Protein AF-A0A2M7UUD2-F1 (afdb_monomer)

Mean predicted aligned error: 10.63 Å

Solvent-accessible surface area (backbone atoms only — not comparable to full-atom values): 4227 Å² total; per-residue (Å²): 131,86,78,79,75,77,67,87,72,88,76,91,84,87,79,92,72,61,92,88,43,57,65,61,50,52,54,50,48,52,52,48,30,61,77,66,65,37,59,90,77,58,85,77,86,84,72,100,60,85,80,76,75,76,76,79,75,130

Secondary structure (DSSP, 8-state):
------------------TT-HHHHHHHHHHHHHHTTGGGT-----------------

Foldseek 3Di:
DDPPPVPVDQDDDDDDDDPPCQVVVQVVVVVVCVVVVVCVRQVDDDRPDDPPPPPPPD

Radius of gyration: 16.74 Å; Cα contacts (8 Å, |Δi|>4): 12; chains: 1; bounding box: 37×40×45 Å

Organism: NCBI:txid1974682

Sequence (58 aa):
MPKQQTAQERNWYVLHTYSGYEDAVAKSLKQRIDSLSMEDKIFNVLVPKEKKIKIKNG

InterPro domains:
  IPR006645 NusG-like, N-terminal [PF02357] (11-58)
  IPR036735 NusG, N-terminal domain superfamily [G3DSA:3.30.70.940] (5-58)
  IPR036735 NusG, N-terminal domain superfamily [SSF82679] (10-58)
  IPR043425 NusG-like [PTHR30265] (4-58)

pLDDT: mean 74.04, std 13.89, range [43.91, 89.62]

Structure (mmCIF, N/CA/C/O backbone):
data_AF-A0A2M7UUD2-F1
#
_entry.id   AF-A0A2M7UUD2-F1
#
loop_
_atom_site.group_PDB
_atom_site.id
_atom_site.type_symbol
_atom_site.label_atom_id
_atom_site.label_alt_id
_atom_site.label_comp_id
_atom_site.label_asym_id
_atom_site.label_entity_id
_atom_site.label_seq_id
_atom_site.pdbx_PDB_ins_code
_atom_site.Cartn_x
_atom_site.Cartn_y
_atom_site.Cartn_z
_atom_site.occupancy
_atom_site.B_iso_or_equiv
_atom_site.auth_seq_id
_atom_site.auth_comp_id
_atom_site.auth_asym_id
_atom_site.auth_atom_id
_atom_site.pdbx_PDB_model_num
ATOM 1 N N . MET A 1 1 ? -28.543 20.581 21.384 1.00 47.44 1 MET A N 1
ATOM 2 C CA . MET A 1 1 ? -27.117 20.264 21.147 1.00 47.44 1 MET A CA 1
ATOM 3 C C . MET A 1 1 ? -27.052 19.297 19.973 1.00 47.44 1 MET A C 1
ATOM 5 O O . MET A 1 1 ? -27.576 18.195 20.120 1.00 47.44 1 MET A O 1
ATOM 9 N N . PRO A 1 2 ? -26.547 19.694 18.794 1.00 51.28 2 PRO A N 1
ATOM 10 C CA . PRO A 1 2 ? -26.456 18.778 17.665 1.00 51.28 2 PRO A CA 1
ATOM 11 C C . PRO A 1 2 ? -25.386 17.732 17.986 1.00 51.28 2 PRO A C 1
ATOM 13 O O . PRO A 1 2 ? -24.221 18.062 18.193 1.00 51.28 2 PRO A O 1
ATOM 16 N N . LYS A 1 3 ? -25.801 16.468 18.098 1.00 49.81 3 LYS A N 1
ATOM 17 C CA . LYS A 1 3 ? -24.881 15.333 18.168 1.00 49.81 3 LYS A CA 1
ATOM 18 C C . LYS A 1 3 ? -24.077 15.351 16.871 1.00 49.81 3 LYS A C 1
ATOM 20 O O . LYS A 1 3 ? -24.657 15.119 15.815 1.00 49.81 3 LYS A O 1
ATOM 25 N N . GLN A 1 4 ? -22.781 15.657 16.948 1.00 59.41 4 GLN A N 1
ATOM 26 C CA . GLN A 1 4 ? -21.846 15.394 15.858 1.00 59.41 4 GLN A CA 1
ATOM 27 C C . GLN A 1 4 ? -21.925 13.899 15.565 1.00 59.41 4 GLN A C 1
ATOM 29 O O . GLN A 1 4 ? -21.345 13.077 16.270 1.00 59.41 4 GLN A O 1
ATOM 34 N N . GLN A 1 5 ? -22.712 13.545 14.554 1.00 54.91 5 GLN A N 1
ATOM 35 C CA . GLN A 1 5 ? -22.577 12.271 13.885 1.00 54.91 5 GLN A CA 1
ATOM 36 C C . GLN A 1 5 ? -21.197 12.327 13.243 1.00 54.91 5 GLN A C 1
ATOM 38 O O . GLN A 1 5 ? -21.016 12.946 12.199 1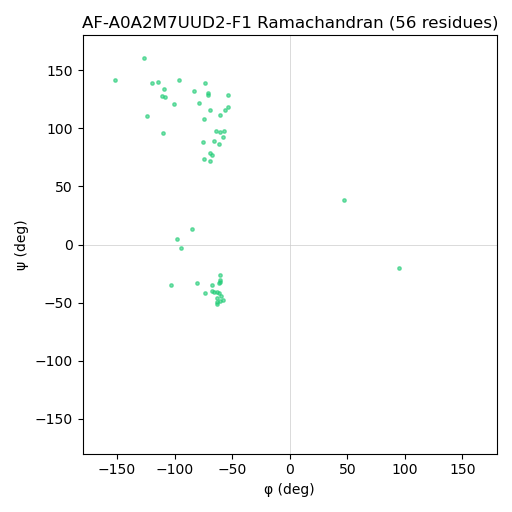.00 54.91 5 GLN A O 1
ATOM 43 N N . THR A 1 6 ? -20.199 11.744 13.901 1.00 57.59 6 THR A N 1
ATOM 44 C CA . THR A 1 6 ? -18.954 11.374 13.239 1.00 57.59 6 THR A CA 1
ATOM 45 C C . THR A 1 6 ? -19.321 10.253 12.281 1.00 57.59 6 THR A C 1
ATOM 47 O O . THR A 1 6 ? -19.166 9.074 12.592 1.00 57.59 6 THR A O 1
ATOM 50 N N . ALA A 1 7 ? -19.925 10.614 11.149 1.00 59.81 7 ALA A N 1
ATOM 51 C CA . ALA A 1 7 ? -19.967 9.730 10.009 1.00 59.81 7 ALA A CA 1
ATOM 52 C C . ALA A 1 7 ? -18.504 9.361 9.762 1.00 59.81 7 ALA A C 1
ATOM 54 O O . ALA A 1 7 ? -17.655 10.237 9.603 1.00 59.81 7 ALA A O 1
ATOM 55 N N . GLN A 1 8 ? -18.186 8.075 9.878 1.00 62.81 8 GLN A N 1
ATOM 56 C CA . GLN A 1 8 ? -16.862 7.544 9.591 1.00 62.81 8 GLN A CA 1
ATOM 57 C C . GLN A 1 8 ? -16.670 7.659 8.070 1.00 62.81 8 GLN A C 1
ATOM 59 O O . GLN A 1 8 ? -16.831 6.693 7.325 1.00 62.81 8 GLN A O 1
ATOM 64 N N . GLU A 1 9 ? -16.484 8.886 7.585 1.00 70.06 9 GLU A N 1
ATOM 65 C CA . GLU A 1 9 ? -16.437 9.195 6.166 1.00 70.06 9 GLU A CA 1
ATOM 66 C C . GLU A 1 9 ? -15.144 8.635 5.587 1.00 70.06 9 GLU A C 1
ATOM 68 O O . GLU A 1 9 ? -14.042 8.825 6.112 1.00 70.06 9 GLU A O 1
ATOM 73 N N . ARG A 1 10 ? -15.295 7.876 4.503 1.00 75.94 10 ARG A N 1
ATOM 74 C CA . ARG A 1 10 ? -14.170 7.292 3.786 1.00 75.94 10 ARG A CA 1
ATOM 75 C C . ARG A 1 10 ? -13.488 8.396 2.999 1.00 75.94 10 ARG A C 1
ATOM 77 O O . ARG A 1 10 ? -14.009 8.845 1.983 1.00 75.94 10 ARG A O 1
ATOM 84 N N . ASN A 1 11 ? -12.310 8.786 3.458 1.00 82.88 11 ASN A N 1
ATOM 85 C CA . ASN A 1 11 ? -11.486 9.765 2.771 1.00 82.88 11 ASN A CA 1
ATOM 86 C C . ASN A 1 11 ? -10.450 9.073 1.889 1.00 82.88 11 ASN A C 1
ATOM 88 O O . ASN A 1 11 ? -9.879 8.042 2.253 1.00 82.88 11 ASN A O 1
ATOM 92 N N . TRP A 1 12 ? -10.204 9.659 0.720 1.00 84.25 12 TRP A N 1
ATOM 93 C CA . TRP A 1 12 ? -9.109 9.246 -0.146 1.00 84.25 12 TRP A CA 1
ATOM 94 C C . TRP A 1 12 ? -7.815 9.905 0.317 1.00 84.25 12 TRP A C 1
ATOM 96 O O . TRP A 1 12 ? -7.764 11.114 0.533 1.00 84.25 12 TRP A O 1
ATOM 106 N N . TYR A 1 13 ? -6.763 9.102 0.428 1.00 85.25 13 TYR A N 1
ATOM 107 C CA . TYR A 1 13 ? -5.425 9.563 0.773 1.00 85.25 13 TYR A CA 1
ATOM 108 C C . TYR A 1 13 ? -4.464 9.211 -0.357 1.00 85.25 13 TYR A C 1
ATOM 110 O O . TYR A 1 13 ? -4.525 8.116 -0.918 1.00 85.25 13 TYR A O 1
ATOM 118 N N . VAL A 1 14 ? -3.568 10.143 -0.677 1.00 85.75 14 VAL A N 1
ATOM 119 C CA . VAL A 1 14 ? -2.509 9.951 -1.670 1.00 85.75 14 VAL A CA 1
ATOM 120 C C . VAL A 1 14 ? -1.176 9.872 -0.942 1.00 85.75 14 VAL A C 1
ATOM 122 O O . VAL A 1 14 ? -0.888 10.676 -0.058 1.00 85.75 14 VAL A O 1
ATOM 125 N N . LEU A 1 15 ? -0.361 8.892 -1.318 1.00 82.62 15 LEU A N 1
ATOM 126 C CA . LEU A 1 15 ? 0.991 8.710 -0.806 1.00 82.62 15 LEU A CA 1
ATOM 127 C C . LEU A 1 15 ? 1.977 9.013 -1.928 1.00 82.62 15 LEU A C 1
ATOM 129 O O . LEU A 1 15 ? 1.881 8.446 -3.016 1.00 82.62 15 LEU A O 1
ATOM 133 N N . HIS A 1 16 ? 2.944 9.883 -1.652 1.00 82.12 16 HIS A N 1
ATOM 134 C CA . HIS A 1 16 ? 4.071 10.082 -2.552 1.00 82.12 16 HIS A CA 1
ATOM 135 C C . HIS A 1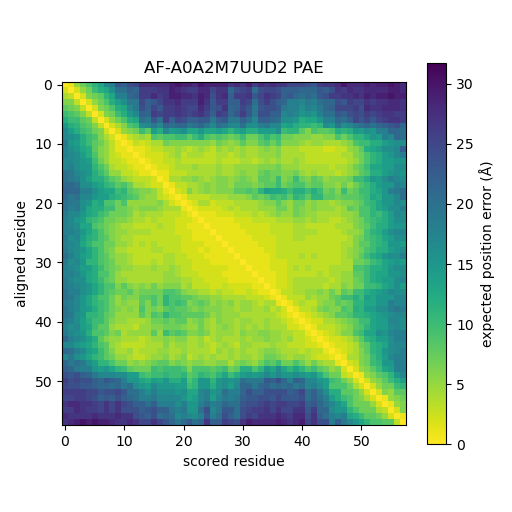 16 ? 5.067 8.945 -2.364 1.00 82.12 16 HIS A C 1
ATOM 137 O O . HIS A 1 16 ? 5.575 8.717 -1.267 1.00 82.12 16 HIS A O 1
ATOM 143 N N . THR A 1 17 ? 5.340 8.226 -3.446 1.00 79.75 17 THR A N 1
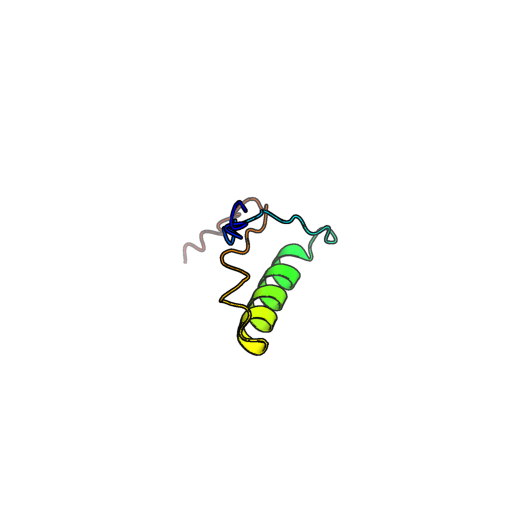ATOM 144 C CA . THR A 1 17 ? 6.330 7.150 -3.464 1.00 79.75 17 THR A CA 1
ATOM 145 C C . THR A 1 17 ? 7.319 7.390 -4.594 1.00 79.75 17 THR A C 1
ATOM 147 O O . THR A 1 17 ? 7.047 8.151 -5.524 1.00 79.75 17 THR A O 1
ATOM 150 N N . TYR A 1 18 ? 8.484 6.759 -4.504 1.00 81.50 18 TYR A N 1
ATOM 151 C CA . TYR A 1 18 ? 9.472 6.825 -5.569 1.00 81.50 18 TYR A CA 1
ATOM 152 C C . TYR A 1 18 ? 9.038 5.980 -6.772 1.00 81.50 18 TYR A C 1
ATOM 154 O O . TYR A 1 18 ? 8.557 4.853 -6.625 1.00 81.50 18 TYR A O 1
ATOM 162 N N . SER A 1 19 ? 9.267 6.522 -7.969 1.00 73.69 19 SER A N 1
ATOM 163 C CA . SER A 1 19 ? 8.996 5.847 -9.240 1.00 73.69 19 SER A CA 1
ATOM 164 C C . SER A 1 19 ? 9.677 4.472 -9.289 1.00 73.69 19 SER A C 1
ATOM 166 O O . SER A 1 19 ? 10.861 4.343 -8.978 1.00 73.69 19 SER A O 1
ATOM 168 N N . GLY A 1 20 ? 8.910 3.431 -9.628 1.00 77.81 20 GLY A N 1
ATOM 169 C CA . GLY A 1 20 ? 9.372 2.037 -9.695 1.00 77.81 20 GLY A CA 1
ATOM 170 C C . GLY A 1 20 ? 9.129 1.201 -8.433 1.00 77.81 20 GLY A C 1
ATOM 171 O O . GLY A 1 20 ? 9.040 -0.023 -8.530 1.00 77.81 20 GLY A O 1
ATOM 172 N N . TYR A 1 21 ? 8.922 1.825 -7.270 1.00 82.62 21 TYR A N 1
ATOM 173 C CA . TYR A 1 21 ? 8.677 1.105 -6.010 1.00 82.62 21 TYR A CA 1
ATOM 174 C C . TYR A 1 21 ? 7.199 0.916 -5.674 1.00 82.62 21 TYR A C 1
ATOM 176 O O . TYR A 1 21 ? 6.875 0.238 -4.703 1.00 82.62 21 TYR A O 1
ATOM 184 N N . GLU A 1 22 ? 6.284 1.448 -6.480 1.00 81.06 22 GLU A N 1
ATOM 185 C CA . GLU A 1 22 ? 4.862 1.511 -6.129 1.00 81.06 22 GLU A CA 1
ATOM 186 C C . GLU A 1 22 ? 4.228 0.119 -5.902 1.00 81.06 22 GLU A C 1
ATOM 188 O O . GLU A 1 22 ? 3.347 -0.015 -5.059 1.00 81.06 22 GLU A O 1
ATOM 193 N N . ASP A 1 23 ? 4.708 -0.943 -6.576 1.00 81.88 23 ASP A N 1
ATOM 194 C CA . ASP A 1 23 ? 4.203 -2.319 -6.354 1.00 81.88 23 ASP A CA 1
ATOM 195 C C . ASP A 1 23 ? 4.703 -2.895 -5.032 1.00 81.88 23 ASP A C 1
ATOM 197 O O . ASP A 1 23 ? 3.952 -3.542 -4.301 1.00 81.88 23 ASP A O 1
ATOM 201 N N . ALA A 1 24 ? 5.977 -2.657 -4.713 1.00 85.62 24 ALA A N 1
ATOM 202 C CA . ALA A 1 24 ? 6.561 -3.078 -3.448 1.00 85.62 24 ALA A CA 1
ATOM 203 C C . ALA A 1 24 ? 5.905 -2.326 -2.282 1.00 85.62 24 ALA A C 1
ATOM 205 O O . ALA A 1 24 ? 5.566 -2.935 -1.264 1.00 85.62 24 ALA A O 1
ATOM 206 N N . VAL A 1 25 ? 5.647 -1.026 -2.457 1.00 86.00 25 VAL A N 1
ATOM 207 C CA . VAL A 1 25 ? 4.931 -0.206 -1.477 1.00 86.00 25 VAL A CA 1
ATOM 208 C C . VAL A 1 25 ? 3.512 -0.726 -1.297 1.00 86.00 25 VAL A C 1
ATOM 210 O O . VAL A 1 25 ? 3.137 -1.010 -0.169 1.00 86.00 25 VAL A O 1
ATOM 213 N N . ALA A 1 26 ? 2.750 -0.968 -2.363 1.00 85.19 26 ALA A N 1
ATOM 214 C CA . ALA A 1 26 ? 1.390 -1.492 -2.233 1.00 85.19 26 ALA A CA 1
ATOM 215 C C . ALA A 1 26 ? 1.334 -2.873 -1.568 1.00 85.19 26 ALA A C 1
ATOM 217 O O . ALA A 1 26 ? 0.490 -3.111 -0.700 1.00 85.19 26 ALA A O 1
ATOM 218 N N . LYS A 1 27 ? 2.261 -3.774 -1.918 1.00 87.75 27 LYS A N 1
ATOM 219 C CA . LYS A 1 27 ? 2.369 -5.095 -1.285 1.00 87.75 27 LYS A CA 1
ATOM 220 C C . LYS A 1 27 ? 2.711 -4.980 0.201 1.00 87.75 27 LYS A C 1
ATOM 222 O O . LYS A 1 27 ? 2.070 -5.636 1.019 1.00 87.75 27 LYS A O 1
ATOM 227 N N . SER A 1 28 ? 3.687 -4.144 0.550 1.00 87.81 28 SER A N 1
ATOM 228 C CA . SER A 1 28 ? 4.074 -3.926 1.948 1.00 87.81 28 SER A CA 1
ATOM 229 C C . SER A 1 28 ? 2.977 -3.225 2.750 1.00 87.81 28 SER A C 1
ATOM 231 O O . SER A 1 28 ? 2.770 -3.578 3.908 1.00 87.81 28 SER A O 1
ATOM 233 N N . LEU A 1 29 ? 2.222 -2.304 2.134 1.00 87.19 29 LEU A N 1
ATOM 234 C CA . LEU A 1 29 ? 1.052 -1.677 2.744 1.00 87.19 29 LEU A CA 1
ATOM 235 C C . LEU A 1 29 ? 0.012 -2.741 3.083 1.00 87.19 29 LEU A C 1
ATOM 237 O O . LEU A 1 29 ? -0.430 -2.806 4.222 1.00 87.19 29 LEU A O 1
ATOM 241 N N . LYS A 1 30 ? -0.311 -3.625 2.131 1.00 87.25 30 LYS A N 1
ATOM 242 C CA . LYS A 1 30 ? -1.267 -4.717 2.347 1.00 87.25 30 LYS A CA 1
ATOM 243 C C . LYS A 1 30 ? -0.823 -5.658 3.469 1.00 87.25 30 LYS A C 1
ATOM 245 O O . LYS A 1 30 ? -1.621 -5.976 4.339 1.00 87.25 30 LYS A O 1
ATOM 250 N N . GLN A 1 31 ? 0.455 -6.04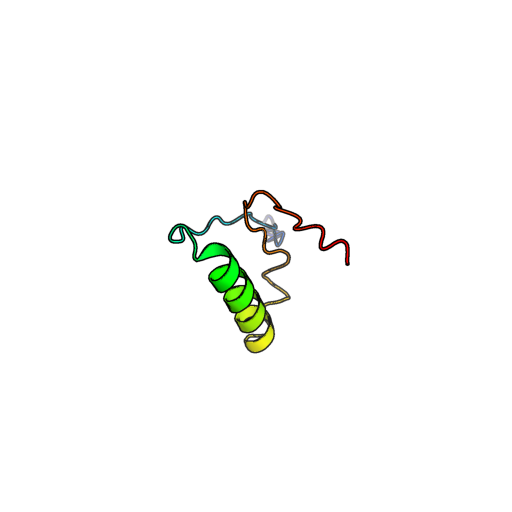2 3.491 1.00 89.56 31 GLN A N 1
ATOM 251 C CA . GLN A 1 31 ? 1.010 -6.868 4.570 1.00 89.56 31 GLN A CA 1
ATOM 252 C C . GLN A 1 31 ? 0.961 -6.170 5.932 1.00 89.56 31 GLN A C 1
ATOM 254 O O . GLN A 1 31 ? 0.661 -6.808 6.937 1.00 89.56 31 GLN A O 1
ATOM 259 N N . ARG A 1 32 ? 1.256 -4.867 5.984 1.00 88.00 32 ARG A N 1
ATOM 260 C CA . ARG A 1 32 ? 1.171 -4.082 7.221 1.00 88.00 32 ARG A CA 1
ATOM 261 C C . ARG A 1 32 ? -0.266 -3.925 7.698 1.00 88.00 32 ARG A C 1
ATOM 263 O O . ARG A 1 32 ? -0.487 -4.019 8.895 1.00 88.00 32 ARG A O 1
ATOM 270 N N . ILE A 1 33 ? -1.210 -3.704 6.785 1.00 87.88 33 ILE A N 1
ATOM 271 C CA . ILE A 1 33 ? -2.642 -3.610 7.093 1.00 87.88 33 ILE A CA 1
ATOM 272 C C . ILE A 1 33 ? -3.120 -4.895 7.763 1.00 87.88 33 ILE A C 1
ATOM 274 O O . ILE A 1 33 ? -3.738 -4.815 8.818 1.00 87.88 33 ILE A O 1
ATOM 278 N N . ASP A 1 34 ? -2.765 -6.043 7.192 1.00 87.38 34 ASP A N 1
ATOM 279 C CA . ASP A 1 34 ? -3.085 -7.366 7.733 1.00 87.38 34 ASP A CA 1
ATOM 280 C C . ASP A 1 34 ? -2.415 -7.584 9.106 1.00 87.38 34 ASP A C 1
ATOM 282 O O . ASP A 1 34 ? -3.079 -7.814 10.116 1.00 87.38 34 ASP A O 1
ATOM 286 N N . SER A 1 35 ? -1.101 -7.339 9.194 1.00 89.62 35 SER A N 1
ATOM 287 C CA . SER A 1 35 ? -0.325 -7.507 10.439 1.00 89.62 35 SER A CA 1
ATOM 288 C C . SER A 1 35 ? -0.800 -6.615 11.593 1.00 89.62 35 SER A C 1
ATOM 290 O O . SER A 1 35 ? -0.665 -6.986 12.755 1.00 89.62 35 SER A O 1
ATOM 292 N N . LEU A 1 36 ? -1.302 -5.416 11.287 1.00 86.75 36 LEU A N 1
ATOM 293 C CA . LEU A 1 36 ? -1.797 -4.443 12.268 1.00 86.75 36 LEU A CA 1
ATOM 294 C C . LEU A 1 36 ? -3.325 -4.493 12.422 1.00 86.75 36 LEU A C 1
ATOM 296 O O . LEU A 1 36 ? -3.885 -3.639 13.111 1.00 86.75 36 LEU A O 1
ATOM 300 N N . SER A 1 37 ? -3.998 -5.435 11.750 1.00 85.56 37 SER A N 1
ATOM 301 C CA . SER A 1 37 ? -5.461 -5.542 11.677 1.00 85.56 37 SER A CA 1
ATOM 302 C C . SER A 1 37 ? -6.152 -4.204 11.360 1.00 85.56 37 SER A C 1
ATOM 304 O O . SER A 1 37 ? -7.210 -3.877 11.894 1.00 85.56 37 SER A O 1
ATOM 306 N N . MET A 1 38 ?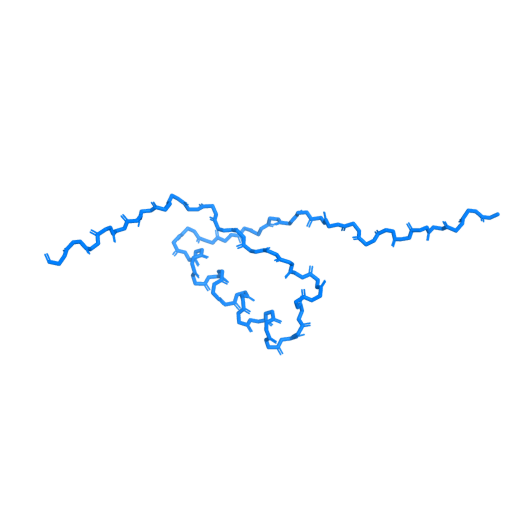 -5.548 -3.399 10.479 1.00 82.19 38 MET A N 1
ATOM 307 C CA . MET A 1 38 ? -6.059 -2.086 10.053 1.00 82.19 38 MET A CA 1
ATOM 308 C C . MET A 1 38 ? -7.076 -2.177 8.905 1.00 82.19 38 MET A C 1
ATOM 310 O O . MET A 1 38 ? -7.401 -1.162 8.286 1.00 82.19 38 MET A O 1
ATOM 314 N N . GLU A 1 39 ? -7.586 -3.373 8.618 1.00 80.50 39 GLU A N 1
ATOM 315 C CA . GLU A 1 39 ? -8.591 -3.633 7.577 1.00 80.50 39 GLU A CA 1
ATOM 316 C C . GLU A 1 39 ? -9.905 -2.868 7.814 1.00 80.50 39 GLU A C 1
ATOM 318 O O . GLU A 1 39 ? -10.595 -2.512 6.863 1.00 80.50 39 GLU A O 1
ATOM 323 N N . ASP A 1 40 ? -10.205 -2.537 9.075 1.00 81.06 40 ASP A N 1
ATO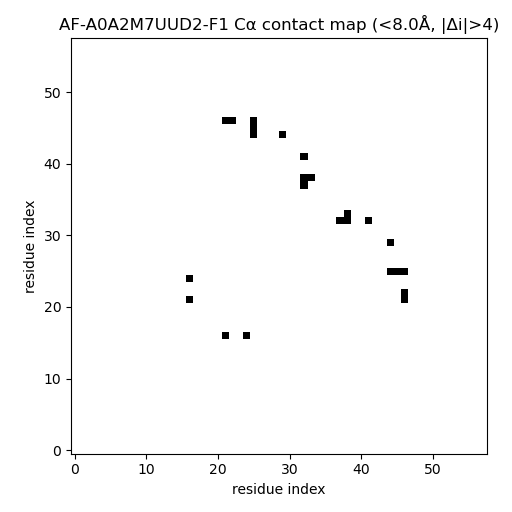M 324 C CA . ASP A 1 40 ? -11.317 -1.661 9.481 1.00 81.06 40 ASP A CA 1
ATOM 325 C C . ASP A 1 40 ? -11.192 -0.235 8.913 1.00 81.06 40 ASP A C 1
ATOM 327 O O . ASP A 1 40 ? -12.195 0.403 8.592 1.00 81.06 40 ASP A O 1
ATOM 331 N N . LYS A 1 41 ? -9.957 0.262 8.764 1.00 79.31 41 LYS A N 1
ATOM 332 C CA . LYS A 1 41 ? -9.672 1.656 8.389 1.00 79.31 41 LYS A CA 1
ATOM 333 C C . LYS A 1 41 ? -9.254 1.806 6.935 1.00 79.31 41 LYS A C 1
ATOM 335 O O . LYS A 1 41 ? -9.549 2.829 6.318 1.00 79.31 41 LYS A O 1
ATOM 340 N N . ILE A 1 42 ? -8.531 0.824 6.395 1.00 81.62 42 ILE A N 1
ATOM 341 C CA . ILE A 1 42 ? -7.985 0.874 5.037 1.00 81.62 42 ILE A CA 1
ATOM 342 C C . ILE A 1 42 ? -8.724 -0.133 4.159 1.00 81.62 42 ILE A C 1
ATOM 344 O O . ILE A 1 42 ? -8.385 -1.309 4.100 1.00 81.62 42 ILE A O 1
ATOM 348 N N . PHE A 1 43 ? -9.731 0.368 3.444 1.00 79.88 43 PHE A N 1
ATOM 349 C CA . PHE A 1 43 ? -10.639 -0.451 2.637 1.00 79.88 43 PHE A CA 1
ATOM 350 C C . PHE A 1 43 ? -10.069 -0.847 1.274 1.00 79.88 43 PHE A C 1
ATOM 352 O O . PHE A 1 43 ? -10.417 -1.895 0.734 1.00 79.88 43 PHE A O 1
ATOM 359 N N . ASN A 1 44 ? -9.259 0.020 0.661 1.00 80.62 44 ASN A N 1
ATOM 360 C CA . ASN A 1 44 ? -8.755 -0.204 -0.687 1.00 80.62 44 ASN A CA 1
ATOM 361 C C . ASN A 1 44 ? -7.400 0.477 -0.891 1.00 80.62 44 ASN A C 1
ATOM 363 O O . ASN A 1 44 ? -7.179 1.593 -0.424 1.00 80.62 44 ASN A O 1
ATOM 367 N N . VAL A 1 45 ? -6.508 -0.196 -1.613 1.00 82.25 45 VAL A N 1
ATOM 368 C CA . VAL A 1 45 ? -5.183 0.312 -1.980 1.00 82.25 45 VAL A CA 1
ATOM 369 C C . VAL A 1 45 ? -5.086 0.241 -3.494 1.00 82.25 45 VAL A C 1
ATOM 371 O O . VAL A 1 45 ? -5.034 -0.847 -4.069 1.00 82.25 45 VAL A O 1
ATOM 374 N N . LEU A 1 46 ? -5.084 1.404 -4.141 1.00 79.44 46 LEU A N 1
ATOM 375 C CA . LEU A 1 46 ? -4.997 1.514 -5.591 1.00 79.44 46 LEU A CA 1
ATOM 376 C C . LEU A 1 46 ? -3.627 2.058 -5.979 1.00 79.44 46 LEU A C 1
ATOM 378 O O . LEU A 1 46 ? -3.201 3.100 -5.487 1.00 79.44 46 LEU A O 1
ATOM 382 N N . VAL A 1 47 ? -2.946 1.347 -6.872 1.00 80.62 47 VAL A N 1
ATOM 383 C CA . VAL A 1 47 ? -1.684 1.802 -7.453 1.00 80.62 47 VAL A CA 1
ATOM 384 C C . VAL A 1 47 ? -1.980 2.370 -8.835 1.00 80.62 47 VAL A C 1
AT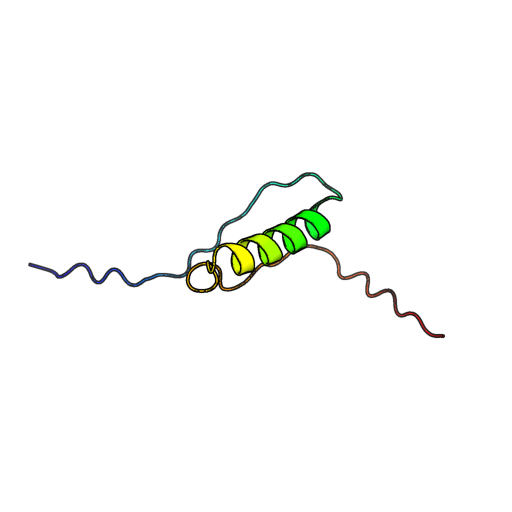OM 386 O O . VAL A 1 47 ? -2.499 1.628 -9.675 1.00 80.62 47 VAL A O 1
ATOM 389 N N . PRO A 1 48 ? -1.669 3.651 -9.099 1.00 71.56 48 PRO A N 1
ATOM 390 C CA . PRO A 1 48 ? -1.836 4.255 -10.412 1.00 71.56 48 PRO A CA 1
ATOM 391 C C . PRO A 1 48 ? -0.735 3.754 -11.356 1.00 71.56 48 PRO A C 1
ATOM 393 O O . PRO A 1 48 ? 0.212 4.458 -11.678 1.00 71.56 48 PRO A O 1
ATOM 396 N N . LYS A 1 49 ? -0.853 2.503 -11.794 1.00 68.06 49 LYS A N 1
ATOM 397 C CA . LYS A 1 49 ? 0.000 1.910 -12.822 1.00 68.06 49 LYS A CA 1
ATOM 398 C C . LYS A 1 49 ? -0.826 1.588 -14.046 1.00 68.06 49 LYS A C 1
ATOM 400 O O . LYS A 1 49 ? -1.922 1.038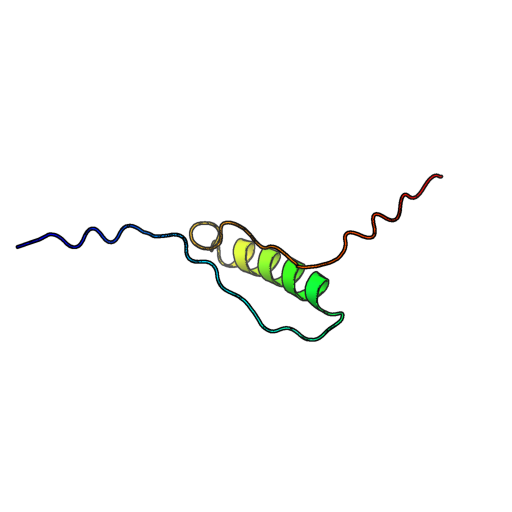 -13.931 1.00 68.06 49 LYS A O 1
ATOM 405 N N . GLU A 1 50 ? -0.2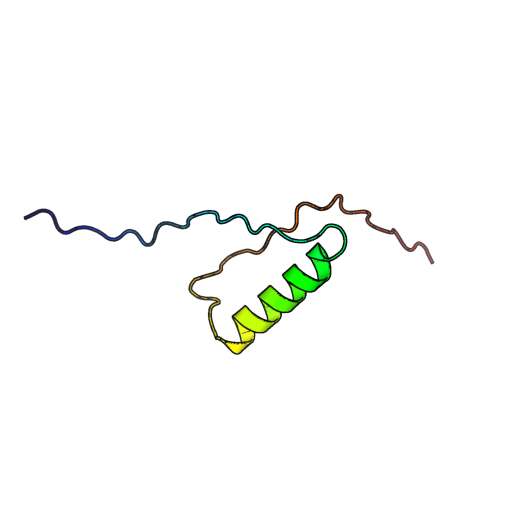63 1.828 -15.227 1.00 63.97 50 GLU A N 1
ATOM 406 C CA . GLU A 1 50 ? -0.727 1.114 -16.411 1.00 63.97 50 GLU A CA 1
ATOM 407 C C . GLU A 1 50 ? -0.594 -0.383 -16.124 1.00 63.97 50 GLU A C 1
ATOM 409 O O . GLU A 1 50 ? 0.514 -0.897 -15.934 1.00 63.97 50 GLU A O 1
ATOM 414 N N . LYS A 1 51 ? -1.725 -1.097 -16.078 1.00 55.88 51 LYS A N 1
ATOM 415 C CA . LYS A 1 51 ? -1.732 -2.560 -16.098 1.00 55.88 51 LYS A CA 1
ATOM 416 C C . LYS A 1 51 ? -1.109 -2.995 -17.423 1.00 55.88 51 LYS A C 1
ATOM 418 O O . LYS A 1 51 ? -1.817 -3.278 -18.384 1.00 55.88 51 LYS A O 1
ATOM 423 N N . LYS A 1 52 ? 0.218 -3.115 -17.475 1.00 50.31 52 LYS A N 1
ATOM 424 C CA . LYS A 1 52 ? 0.885 -3.976 -18.449 1.00 50.31 52 LYS A CA 1
ATOM 425 C C . LYS A 1 52 ? 0.549 -5.403 -18.044 1.00 50.31 52 LYS A C 1
ATOM 427 O O . LYS A 1 52 ? 1.331 -6.083 -17.384 1.00 50.31 52 LYS A O 1
ATOM 432 N N . ILE A 1 53 ? -0.660 -5.834 -18.393 1.00 53.16 53 ILE A N 1
ATOM 433 C CA . ILE A 1 53 ? -1.022 -7.245 -18.454 1.00 53.16 53 ILE A CA 1
ATOM 434 C C . ILE A 1 53 ? -0.042 -7.876 -19.441 1.00 53.16 53 ILE A C 1
ATOM 436 O O . ILE A 1 53 ? -0.238 -7.843 -20.651 1.00 53.16 53 ILE A O 1
ATOM 440 N N . LYS A 1 54 ? 1.073 -8.402 -18.923 1.00 48.00 54 LYS A N 1
ATOM 441 C CA . LYS A 1 54 ? 1.897 -9.360 -19.652 1.00 48.00 54 LYS A CA 1
ATOM 442 C C . LYS A 1 54 ? 1.034 -10.605 -19.796 1.00 48.00 54 LYS A C 1
ATOM 444 O O . LYS A 1 54 ? 1.031 -11.463 -18.917 1.00 48.00 54 LYS A O 1
ATOM 449 N N . ILE A 1 55 ? 0.265 -10.654 -20.879 1.00 54.75 55 ILE A N 1
ATOM 450 C CA . ILE A 1 55 ? -0.363 -11.876 -21.361 1.00 54.75 55 ILE A CA 1
ATOM 451 C C . ILE A 1 55 ? 0.802 -12.820 -21.671 1.00 54.75 55 ILE A C 1
ATOM 453 O O . ILE A 1 55 ? 1.461 -12.696 -22.700 1.00 54.75 55 ILE A O 1
ATOM 457 N N . LYS A 1 56 ? 1.131 -13.702 -20.725 1.00 47.69 56 LYS A N 1
ATOM 458 C CA . LYS A 1 56 ? 1.950 -14.877 -21.010 1.00 47.69 56 LYS A CA 1
ATOM 459 C C . LYS A 1 56 ? 1.031 -15.857 -21.736 1.00 47.69 56 LYS A C 1
ATOM 461 O O . LYS A 1 56 ? 0.365 -16.654 -21.084 1.00 47.69 56 LYS A O 1
ATOM 466 N N . ASN A 1 57 ? 0.955 -15.745 -23.060 1.00 43.91 57 ASN A N 1
ATOM 467 C CA . ASN A 1 57 ? 0.587 -16.901 -23.870 1.00 43.91 57 ASN A CA 1
ATOM 468 C C . ASN A 1 57 ? 1.778 -17.864 -23.820 1.00 43.91 57 ASN A C 1
ATOM 470 O O . ASN A 1 57 ? 2.922 -17.413 -23.912 1.00 43.91 57 ASN A O 1
ATOM 474 N N . GLY A 1 58 ? 1.473 -19.129 -23.521 1.00 57.88 58 GLY A N 1
ATOM 475 C CA . GLY A 1 58 ? 2.438 -20.207 -23.297 1.00 57.88 58 GLY A CA 1
ATOM 476 C C . GLY A 1 58 ? 3.333 -20.504 -24.486 1.00 57.88 58 GLY A C 1
ATOM 477 O O . GLY A 1 58 ? 2.961 -20.133 -25.621 1.00 57.88 58 GLY A O 1
#